Protein AF-A0A3P1UI04-F1 (afdb_monomer_lite)

Foldseek 3Di:
DPPDLVVVPVLLVQLLVQLVVQLVVLVVVVVVVDFDWDDDDPPDDPPDTDTDPCVVVSNVVSNVRSNVRSVVSSVVVSVVVVVD

Secondary structure (DSSP, 8-state):
----GGG-HHHHHHHHHHHHHHHHHHHHHHHHH-PPBPPPPTT----SPPBP--HHHHHHHHHHHHHHHHHHHHHHHHHHHTT-

Sequence (84 aa):
MNSSIFANKRAIVMGVIAGIAFFAAAQGFFVLRGPQYAESQDGSVMVRPIVKDDSTRNMTMSVIVALVGGLYVARALHKRSNKA

pLDDT: mean 85.78, std 10.54, range [46.22, 97.0]

Structure (mmCIF, N/CA/C/O backbone):
data_AF-A0A3P1UI04-F1
#
_entry.id   AF-A0A3P1UI04-F1
#
loop_
_atom_site.group_PDB
_atom_site.id
_atom_site.type_symbol
_atom_site.label_atom_id
_atom_site.label_alt_id
_atom_site.label_comp_id
_atom_site.label_asym_id
_atom_site.label_entity_id
_atom_site.label_seq_id
_atom_site.pdbx_PDB_ins_code
_atom_site.Cartn_x
_atom_site.Cartn_y
_atom_site.Cartn_z
_atom_site.occupancy
_atom_site.B_iso_or_equiv
_atom_site.auth_seq_id
_atom_site.auth_comp_id
_atom_site.auth_asym_id
_atom_site.auth_atom_id
_atom_site.pdbx_PDB_model_num
ATOM 1 N N . MET A 1 1 ? -28.804 2.208 19.183 1.00 46.22 1 MET A N 1
ATOM 2 C CA . MET A 1 1 ? -27.856 3.272 18.775 1.00 46.22 1 MET A CA 1
ATOM 3 C C . MET A 1 1 ? -26.977 2.727 17.662 1.00 46.22 1 MET A C 1
ATOM 5 O O . MET A 1 1 ? -26.302 1.734 17.893 1.00 46.22 1 MET A O 1
ATOM 9 N N . ASN A 1 2 ? -27.008 3.319 16.463 1.00 50.78 2 ASN A N 1
ATOM 10 C CA . ASN A 1 2 ? -26.093 2.945 15.379 1.00 50.78 2 ASN A CA 1
ATOM 11 C C . ASN A 1 2 ? -24.669 3.349 15.777 1.00 50.78 2 ASN A C 1
ATOM 13 O O . ASN A 1 2 ? -24.303 4.521 15.681 1.00 50.78 2 ASN A O 1
ATOM 17 N N . SER A 1 3 ? -23.867 2.398 16.256 1.00 66.38 3 SER A N 1
ATOM 18 C CA . SER A 1 3 ? -22.444 2.612 16.503 1.00 66.38 3 SER A CA 1
ATOM 19 C C . SER A 1 3 ? -21.724 2.695 15.157 1.00 66.38 3 SER A C 1
ATOM 21 O O . SER A 1 3 ? -21.307 1.706 14.564 1.00 66.38 3 SER A O 1
ATOM 23 N N . SER A 1 4 ? -21.632 3.911 14.622 1.00 77.25 4 SER A N 1
ATOM 24 C CA . SER A 1 4 ? -20.831 4.179 13.432 1.00 77.25 4 SER A CA 1
ATOM 25 C C . SER A 1 4 ? -19.350 3.934 13.737 1.00 77.25 4 SER A C 1
ATOM 27 O O . SER A 1 4 ? -18.843 4.365 14.775 1.00 77.25 4 SER A O 1
ATOM 29 N N . ILE A 1 5 ? -18.624 3.305 12.807 1.00 73.56 5 ILE A N 1
ATOM 30 C CA . ILE A 1 5 ? -17.156 3.169 12.885 1.00 73.56 5 ILE A CA 1
ATOM 31 C C . ILE A 1 5 ? -16.509 4.557 12.971 1.00 73.56 5 ILE A C 1
ATOM 33 O O . ILE A 1 5 ? -15.527 4.733 13.687 1.00 73.56 5 ILE A O 1
ATOM 37 N N . PHE A 1 6 ? -17.123 5.557 12.328 1.00 76.62 6 PHE A N 1
ATOM 38 C CA . PHE A 1 6 ? -16.663 6.942 12.344 1.00 76.62 6 PHE A CA 1
ATOM 39 C C . PHE A 1 6 ? -16.811 7.635 13.710 1.00 76.62 6 PHE A C 1
ATOM 41 O O . PHE A 1 6 ? -16.164 8.647 13.960 1.00 76.62 6 PHE A O 1
ATOM 48 N N . ALA A 1 7 ? -17.620 7.085 14.621 1.00 79.69 7 ALA A N 1
ATOM 49 C CA . ALA A 1 7 ? -17.732 7.584 15.993 1.00 79.69 7 ALA A CA 1
ATOM 50 C C . ALA A 1 7 ? -16.654 6.992 16.923 1.00 79.69 7 ALA A C 1
ATOM 52 O O . ALA A 1 7 ? -16.346 7.562 17.971 1.00 79.69 7 ALA A O 1
ATOM 53 N N . ASN A 1 8 ? -16.038 5.864 16.546 1.00 83.94 8 ASN A N 1
ATOM 54 C CA . ASN A 1 8 ? -14.987 5.224 17.332 1.00 83.94 8 ASN A CA 1
ATOM 55 C C . ASN A 1 8 ? -13.606 5.751 16.908 1.00 83.94 8 ASN A C 1
ATOM 57 O O . ASN A 1 8 ? -12.933 5.177 16.048 1.00 83.94 8 ASN A O 1
ATOM 61 N N . LYS A 1 9 ? -13.170 6.839 17.559 1.00 86.31 9 LYS A N 1
ATOM 62 C CA . LYS A 1 9 ? -11.886 7.512 17.283 1.00 86.31 9 LYS A CA 1
ATOM 63 C C . LYS A 1 9 ? -10.690 6.554 17.311 1.00 86.31 9 LYS A C 1
ATOM 65 O O . LYS A 1 9 ? -9.829 6.641 16.443 1.00 86.31 9 LYS A O 1
ATOM 70 N N . ARG A 1 10 ? -10.647 5.610 18.262 1.00 88.12 10 ARG A N 1
ATOM 71 C CA . ARG A 1 10 ? -9.550 4.628 18.366 1.00 88.12 10 ARG A CA 1
ATOM 72 C C . ARG A 1 10 ? -9.500 3.709 17.147 1.00 88.12 10 ARG A C 1
ATOM 74 O O . ARG A 1 10 ? -8.424 3.486 16.603 1.00 88.12 10 ARG A O 1
ATOM 81 N N . ALA A 1 11 ? -10.652 3.209 16.702 1.00 88.06 11 ALA A N 1
ATOM 82 C CA . ALA A 1 11 ? -10.728 2.343 15.529 1.00 88.06 11 ALA A CA 1
ATOM 83 C C . ALA A 1 11 ? -10.272 3.066 14.250 1.00 88.06 11 ALA A C 1
ATOM 85 O O . ALA A 1 11 ? -9.512 2.492 13.474 1.00 88.06 11 ALA A O 1
ATOM 86 N N . ILE A 1 12 ? -10.675 4.329 14.057 1.00 91.94 12 ILE A N 1
ATOM 87 C CA . ILE A 1 12 ? -10.230 5.132 12.907 1.00 91.94 12 ILE A CA 1
ATOM 88 C C . ILE A 1 12 ? -8.728 5.389 12.960 1.00 91.94 12 ILE A C 1
ATOM 90 O O . ILE A 1 12 ? -8.055 5.152 11.965 1.00 91.94 12 ILE A O 1
ATOM 94 N N . VAL A 1 13 ? -8.193 5.844 14.098 1.00 93.62 13 VAL A N 1
ATOM 95 C CA . VAL A 1 13 ? -6.757 6.147 14.231 1.00 93.62 13 VAL A CA 1
ATOM 96 C C . VAL A 1 13 ? -5.916 4.915 13.905 1.00 93.62 13 VAL A C 1
ATOM 98 O O . VAL A 1 13 ? -4.990 4.996 13.102 1.00 93.62 13 VAL A O 1
ATOM 101 N N . MET A 1 14 ? -6.286 3.753 14.445 1.00 92.06 14 MET A N 1
ATOM 102 C CA . MET A 1 14 ? -5.598 2.500 14.131 1.00 92.06 14 MET A CA 1
ATOM 103 C C . MET A 1 14 ? -5.763 2.088 12.664 1.00 92.06 14 MET A C 1
ATOM 105 O O . MET A 1 14 ? -4.825 1.558 12.074 1.00 92.06 14 MET A O 1
ATOM 109 N N . GLY A 1 15 ? -6.920 2.360 12.056 1.00 92.81 15 GLY A N 1
ATOM 110 C CA . GLY A 1 15 ? -7.129 2.171 10.623 1.00 92.81 15 GLY A CA 1
ATOM 111 C C . GLY A 1 15 ? -6.234 3.058 9.762 1.00 92.81 15 GLY A C 1
ATOM 112 O O . GLY A 1 15 ? -5.657 2.575 8.796 1.00 92.81 15 GLY A O 1
ATOM 113 N N . VAL A 1 16 ? -6.061 4.330 10.126 1.00 94.56 16 VAL A N 1
ATOM 114 C CA . VAL A 1 16 ? -5.160 5.257 9.421 1.00 94.56 16 VAL A CA 1
ATOM 115 C C . VAL A 1 16 ? -3.710 4.795 9.543 1.00 94.56 16 VAL A C 1
ATOM 117 O O . VAL A 1 16 ? -3.020 4.713 8.531 1.00 94.56 16 VAL A O 1
ATOM 120 N N . ILE A 1 17 ? -3.262 4.426 10.748 1.00 96.56 17 ILE A N 1
ATOM 121 C CA . ILE A 1 17 ? -1.907 3.895 10.972 1.00 96.56 17 ILE A CA 1
ATOM 122 C C . ILE A 1 17 ? -1.674 2.642 10.121 1.00 96.56 17 ILE A C 1
ATOM 124 O O . ILE A 1 17 ? -0.662 2.540 9.430 1.00 96.56 17 ILE A O 1
ATOM 128 N N . ALA A 1 18 ? -2.632 1.711 10.120 1.00 95.25 18 ALA A N 1
ATOM 129 C CA . ALA A 1 18 ? -2.557 0.524 9.279 1.00 95.25 18 ALA A CA 1
ATOM 130 C C . ALA A 1 18 ? -2.532 0.882 7.786 1.00 95.25 18 ALA A C 1
ATOM 132 O O . ALA A 1 18 ? -1.735 0.321 7.041 1.00 95.25 18 ALA A O 1
ATOM 133 N N . GLY A 1 19 ? -3.349 1.843 7.349 1.00 96.19 19 GLY A N 1
ATOM 134 C CA . GLY A 1 19 ? -3.358 2.332 5.972 1.00 96.19 19 GLY A CA 1
ATOM 135 C C . GLY A 1 19 ? -2.001 2.888 5.537 1.00 96.19 19 GLY A C 1
ATOM 136 O O . GLY A 1 19 ? -1.515 2.525 4.470 1.00 96.19 19 GLY A O 1
ATOM 137 N N . ILE A 1 20 ? -1.344 3.689 6.381 1.00 96.81 20 ILE A N 1
ATOM 138 C CA . ILE A 1 20 ? 0.016 4.195 6.124 1.00 96.81 20 ILE A CA 1
ATOM 139 C C . ILE A 1 20 ? 1.017 3.035 6.016 1.00 96.81 20 ILE A C 1
ATOM 141 O O . ILE A 1 20 ? 1.845 3.025 5.106 1.00 96.81 20 ILE A O 1
ATOM 145 N N . ALA A 1 21 ? 0.924 2.033 6.894 1.00 97.00 21 ALA A N 1
ATOM 146 C CA . ALA A 1 21 ? 1.789 0.856 6.829 1.00 97.00 21 ALA A CA 1
ATOM 147 C C . ALA A 1 21 ? 1.582 0.057 5.529 1.00 97.00 21 ALA A C 1
ATOM 149 O O . ALA A 1 21 ? 2.553 -0.324 4.877 1.00 97.00 21 ALA A O 1
ATOM 150 N N . PHE A 1 22 ? 0.330 -0.142 5.107 1.00 96.56 22 PHE A N 1
ATOM 151 C CA . PHE A 1 22 ? 0.002 -0.792 3.837 1.00 96.56 22 PHE A CA 1
ATOM 152 C C . PHE A 1 22 ? 0.486 0.012 2.628 1.00 96.56 22 PHE A C 1
ATOM 154 O O . PHE A 1 22 ? 1.014 -0.575 1.685 1.00 96.56 22 PHE A O 1
ATOM 161 N N . PHE A 1 23 ? 0.361 1.342 2.665 1.00 96.62 23 PHE A N 1
ATOM 162 C CA . PHE A 1 23 ? 0.912 2.221 1.635 1.00 96.62 23 PHE A CA 1
ATOM 163 C C . PHE A 1 23 ? 2.427 2.044 1.512 1.00 96.62 23 PHE A C 1
ATOM 165 O O . PHE A 1 23 ? 2.936 1.811 0.417 1.00 96.62 23 PHE A O 1
ATOM 172 N N . ALA A 1 24 ? 3.142 2.120 2.637 1.00 95.75 24 ALA A N 1
ATOM 173 C CA . ALA A 1 24 ? 4.592 1.983 2.672 1.00 95.75 24 ALA A CA 1
ATOM 174 C C . ALA A 1 24 ? 5.046 0.600 2.183 1.00 95.75 24 ALA A C 1
ATOM 176 O O . ALA A 1 24 ? 5.994 0.507 1.408 1.00 95.75 24 ALA A O 1
ATOM 177 N N . ALA A 1 25 ? 4.339 -0.466 2.570 1.00 95.75 25 ALA A N 1
ATOM 178 C CA . ALA A 1 25 ? 4.614 -1.818 2.094 1.00 95.75 25 ALA A CA 1
ATOM 179 C C . ALA A 1 25 ? 4.390 -1.959 0.577 1.00 95.75 25 ALA A C 1
ATOM 181 O O . ALA A 1 25 ? 5.224 -2.544 -0.112 1.00 95.75 25 ALA A O 1
ATOM 182 N N . ALA A 1 26 ? 3.303 -1.394 0.042 1.00 93.94 26 ALA A N 1
ATOM 183 C CA . ALA A 1 26 ? 3.022 -1.416 -1.394 1.00 93.94 26 ALA A CA 1
ATOM 184 C C . ALA A 1 26 ? 4.070 -0.625 -2.196 1.00 93.94 26 ALA A C 1
ATOM 186 O O . ALA A 1 26 ? 4.587 -1.124 -3.194 1.00 93.94 26 ALA A O 1
ATOM 187 N N . GLN A 1 27 ? 4.449 0.565 -1.726 1.00 92.94 27 GLN A N 1
ATOM 188 C CA . GLN A 1 27 ? 5.531 1.348 -2.330 1.00 92.94 27 GLN A CA 1
ATOM 189 C C . GLN A 1 27 ? 6.866 0.602 -2.273 1.00 92.94 27 GLN A C 1
ATOM 191 O O . GLN A 1 27 ? 7.553 0.498 -3.285 1.00 92.94 27 GLN A O 1
ATOM 196 N N . GLY A 1 28 ? 7.198 0.010 -1.122 1.00 92.88 28 GLY A N 1
ATOM 197 C CA . GLY A 1 28 ? 8.389 -0.821 -0.962 1.00 92.88 28 GLY A CA 1
ATOM 198 C C . GLY A 1 28 ? 8.419 -1.983 -1.953 1.00 92.88 28 GLY A C 1
ATOM 199 O O . GLY A 1 28 ? 9.443 -2.217 -2.586 1.00 92.88 28 GLY A O 1
ATOM 200 N N . PHE A 1 29 ? 7.286 -2.657 -2.167 1.00 93.19 29 PHE A N 1
ATOM 201 C CA . PHE A 1 29 ? 7.173 -3.704 -3.181 1.00 93.19 29 PHE A CA 1
ATOM 202 C C . PHE A 1 29 ? 7.465 -3.182 -4.594 1.00 93.19 29 PHE A C 1
ATOM 204 O O . PHE A 1 29 ? 8.239 -3.804 -5.319 1.00 93.19 29 PHE A O 1
ATOM 211 N N . PHE A 1 30 ? 6.898 -2.038 -4.991 1.00 91.00 30 PHE A N 1
ATOM 212 C CA . PHE A 1 30 ? 7.141 -1.468 -6.322 1.00 91.00 30 PHE A CA 1
ATOM 213 C C . PHE A 1 30 ? 8.586 -1.001 -6.517 1.00 91.00 30 PHE A C 1
ATOM 215 O O . PHE A 1 30 ? 9.136 -1.188 -7.600 1.00 91.00 30 PHE A O 1
ATOM 222 N N . VAL A 1 31 ? 9.217 -0.456 -5.476 1.00 89.00 31 VAL A N 1
ATOM 223 C CA . VAL A 1 31 ? 10.638 -0.082 -5.507 1.00 89.00 31 VAL A CA 1
ATOM 224 C C . VAL A 1 31 ? 11.524 -1.325 -5.636 1.00 89.00 31 VAL A C 1
ATOM 226 O O . VAL A 1 31 ? 12.421 -1.350 -6.475 1.00 89.00 31 VAL A O 1
ATOM 229 N N . LEU A 1 32 ? 11.256 -2.376 -4.854 1.00 91.25 32 LEU A N 1
ATOM 230 C CA . LEU A 1 32 ? 12.045 -3.615 -4.861 1.00 91.25 32 LEU A CA 1
ATOM 231 C C . LEU A 1 32 ? 11.849 -4.455 -6.128 1.00 91.25 32 LEU A C 1
ATOM 233 O O . LEU A 1 32 ? 12.778 -5.134 -6.557 1.00 91.25 32 LEU A O 1
ATOM 237 N N . ARG A 1 33 ? 10.661 -4.406 -6.743 1.00 88.62 33 ARG A N 1
ATOM 238 C CA . ARG A 1 33 ? 10.377 -5.080 -8.021 1.00 88.62 33 ARG A CA 1
ATOM 239 C C . ARG A 1 33 ? 11.241 -4.539 -9.165 1.00 88.62 33 ARG A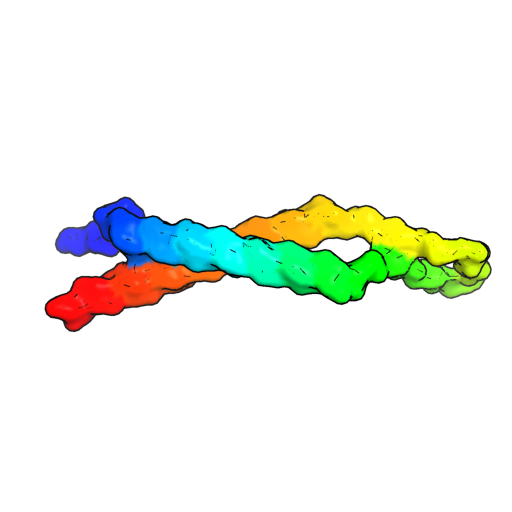 C 1
ATOM 241 O O . ARG A 1 33 ? 11.492 -5.263 -10.125 1.00 88.62 33 ARG A O 1
ATOM 248 N N . GLY A 1 34 ? 11.695 -3.293 -9.055 1.00 81.88 34 GLY A N 1
ATOM 249 C CA . GLY A 1 34 ? 12.500 -2.641 -10.074 1.00 81.88 34 GLY A CA 1
ATOM 250 C C . GLY A 1 34 ? 11.692 -2.188 -11.300 1.00 81.88 34 GLY A C 1
ATOM 251 O O . GLY A 1 34 ? 10.464 -2.322 -11.346 1.00 81.88 34 GLY A O 1
ATOM 252 N N . PRO A 1 35 ? 12.376 -1.600 -12.294 1.00 82.31 35 PRO A N 1
ATOM 253 C CA . PRO A 1 35 ? 11.743 -1.021 -13.474 1.00 82.31 35 PRO 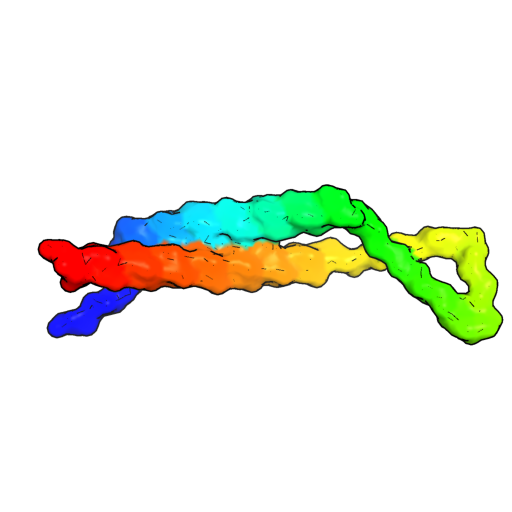A CA 1
ATOM 254 C C . PRO A 1 35 ? 11.071 -2.087 -14.348 1.00 82.31 35 PRO A C 1
ATOM 256 O O . PRO A 1 35 ? 11.619 -3.162 -14.586 1.00 82.31 35 PRO A O 1
ATOM 259 N N . GLN A 1 36 ? 9.887 -1.765 -14.873 1.00 82.75 36 GLN A N 1
ATOM 260 C CA . GLN A 1 36 ? 9.221 -2.587 -15.880 1.00 82.75 36 GLN A CA 1
ATOM 261 C C . GLN A 1 36 ? 9.631 -2.120 -17.278 1.00 82.75 36 GLN A C 1
ATOM 263 O O . GLN A 1 36 ? 9.578 -0.929 -17.576 1.00 82.75 36 GLN A O 1
ATOM 268 N N . TYR A 1 37 ? 10.012 -3.053 -18.148 1.00 83.19 37 TYR A N 1
ATOM 269 C CA . TYR A 1 37 ? 10.402 -2.748 -19.524 1.00 83.19 37 TYR A CA 1
ATOM 270 C C . TYR A 1 37 ? 9.249 -3.001 -20.503 1.00 83.19 37 TYR A C 1
ATOM 272 O O . TYR A 1 37 ? 8.356 -3.816 -20.247 1.00 83.19 37 TYR A O 1
ATOM 280 N N . ALA A 1 38 ? 9.230 -2.257 -21.609 1.00 80.00 38 ALA A N 1
ATOM 281 C CA . ALA A 1 38 ? 8.339 -2.516 -22.736 1.00 80.00 38 ALA A CA 1
ATOM 282 C C . ALA A 1 38 ? 8.684 -3.851 -23.408 1.00 80.00 38 ALA A C 1
ATOM 284 O O . ALA A 1 38 ? 9.854 -4.192 -23.546 1.00 80.00 38 ALA A O 1
ATOM 285 N N . GLU A 1 39 ? 7.659 -4.597 -23.815 1.00 81.00 39 GLU A N 1
ATOM 286 C CA . GLU A 1 39 ? 7.832 -5.815 -24.609 1.00 81.00 39 GLU A CA 1
ATOM 287 C C . GLU A 1 39 ? 8.033 -5.435 -26.080 1.00 81.00 39 GLU A C 1
ATOM 289 O O . GLU A 1 39 ? 7.497 -4.422 -26.541 1.00 81.00 39 GLU A O 1
ATOM 294 N N . SER A 1 40 ? 8.832 -6.213 -26.817 1.00 75.50 40 SER A N 1
ATOM 295 C CA . SER A 1 40 ? 8.987 -6.003 -28.259 1.00 75.50 40 SER A CA 1
ATOM 296 C C . SER A 1 40 ? 7.693 -6.380 -28.966 1.00 75.50 40 SER A C 1
ATOM 298 O O . SER A 1 40 ? 7.115 -7.421 -28.666 1.00 75.50 40 SER A O 1
ATOM 300 N N . GLN A 1 41 ? 7.268 -5.573 -29.934 1.00 78.81 41 GLN A N 1
ATOM 301 C CA . GLN A 1 41 ? 6.189 -5.966 -30.837 1.00 78.81 41 GLN A CA 1
ATOM 302 C C . GLN A 1 41 ? 6.726 -6.899 -31.923 1.00 78.81 41 GLN A C 1
ATOM 304 O O . GLN A 1 41 ? 7.854 -6.716 -32.394 1.00 78.81 41 GLN A O 1
ATOM 309 N N . ASP A 1 42 ? 5.914 -7.868 -32.341 1.00 77.44 42 ASP A N 1
ATOM 310 C CA . ASP A 1 42 ? 6.259 -8.785 -33.426 1.00 77.44 42 ASP A CA 1
ATOM 311 C C . ASP A 1 42 ? 6.609 -8.009 -34.704 1.00 77.44 42 ASP A C 1
ATOM 313 O O . ASP A 1 42 ? 5.900 -7.092 -35.118 1.00 77.44 42 ASP A O 1
ATOM 317 N N . GLY A 1 43 ? 7.748 -8.352 -35.310 1.00 81.06 43 GLY A N 1
ATOM 318 C CA . GLY A 1 43 ? 8.291 -7.642 -36.473 1.00 81.06 43 GLY A CA 1
ATOM 319 C C . GLY A 1 43 ? 9.112 -6.387 -36.149 1.00 81.06 43 GLY A C 1
ATOM 320 O O . GLY A 1 43 ? 9.652 -5.774 -37.069 1.00 81.06 43 GLY A O 1
ATOM 321 N N . SER A 1 44 ? 9.262 -6.013 -34.873 1.00 76.69 44 SER A N 1
ATOM 322 C CA . SER A 1 44 ? 10.121 -4.898 -34.450 1.00 76.69 44 SER A CA 1
ATOM 323 C C . SER A 1 44 ? 11.406 -5.383 -33.768 1.00 76.69 44 SER A C 1
ATOM 325 O O . SER A 1 44 ? 11.394 -6.310 -32.960 1.00 76.69 44 SER A O 1
ATOM 327 N N . VAL A 1 45 ? 12.535 -4.737 -34.078 1.00 74.81 45 VAL A N 1
ATOM 328 C CA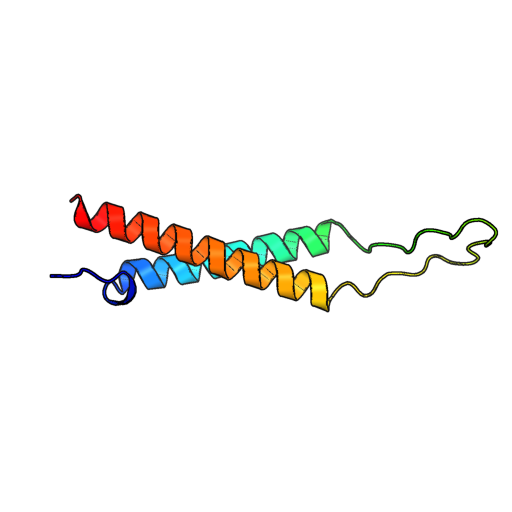 . VAL A 1 45 ? 13.802 -4.950 -33.362 1.00 74.81 45 VAL A CA 1
ATOM 329 C C . VAL A 1 45 ? 13.892 -3.929 -32.234 1.00 74.81 45 VAL A C 1
ATOM 331 O O . VAL A 1 45 ? 13.982 -2.725 -32.479 1.00 74.81 45 VAL A O 1
ATOM 334 N N . MET A 1 46 ? 13.883 -4.399 -30.986 1.00 75.44 46 MET A N 1
ATOM 335 C CA . MET A 1 46 ? 14.077 -3.527 -29.830 1.00 75.44 46 MET A CA 1
ATOM 336 C C . MET A 1 46 ? 15.560 -3.141 -29.724 1.00 75.44 46 MET A C 1
ATOM 338 O O . MET A 1 46 ? 16.387 -3.917 -29.257 1.00 75.44 46 MET A O 1
ATOM 342 N N . VAL A 1 47 ? 15.909 -1.936 -30.182 1.00 77.44 47 VAL A N 1
ATOM 343 C CA . VAL A 1 47 ? 17.309 -1.464 -30.223 1.00 77.44 47 VAL A CA 1
ATOM 344 C C . VAL A 1 47 ? 17.819 -1.057 -28.832 1.00 77.44 47 VAL A C 1
ATOM 346 O O . VAL A 1 47 ? 19.022 -1.096 -28.578 1.00 77.44 47 VAL A O 1
ATOM 349 N N . ARG A 1 48 ? 16.919 -0.653 -27.920 1.00 77.25 48 ARG A N 1
ATOM 350 C CA . ARG A 1 48 ? 17.226 -0.287 -26.525 1.00 77.25 48 ARG A CA 1
ATOM 351 C C . ARG A 1 48 ? 16.050 -0.613 -25.595 1.00 77.25 48 ARG A C 1
ATOM 353 O O . ARG A 1 48 ? 14.908 -0.447 -26.024 1.00 77.25 48 ARG A O 1
ATOM 360 N N . PRO A 1 49 ? 16.298 -0.997 -24.328 1.00 77.38 49 PRO A N 1
ATOM 361 C CA . PRO A 1 49 ? 15.233 -1.199 -23.352 1.00 77.38 49 PRO A CA 1
ATOM 362 C C . PRO A 1 49 ? 14.496 0.118 -23.079 1.00 77.38 49 PRO A C 1
ATOM 364 O O . PRO A 1 49 ? 15.114 1.103 -22.676 1.00 77.38 49 PRO A O 1
ATOM 367 N N . ILE A 1 50 ? 13.176 0.134 -23.272 1.00 81.00 50 ILE A N 1
ATOM 368 C CA . ILE A 1 50 ? 12.322 1.269 -22.898 1.00 81.00 50 ILE A CA 1
ATOM 369 C C . ILE A 1 50 ? 11.733 0.971 -21.520 1.00 81.00 50 ILE A C 1
ATOM 371 O O . ILE A 1 50 ? 11.011 -0.014 -21.357 1.00 81.00 50 ILE A O 1
ATOM 375 N N . VAL A 1 51 ? 12.050 1.804 -20.528 1.00 83.12 51 VAL A N 1
ATOM 376 C CA . VAL A 1 51 ? 11.448 1.722 -19.189 1.00 83.12 51 VAL A CA 1
ATOM 377 C C . VAL A 1 51 ? 10.044 2.321 -19.248 1.00 83.12 51 VAL A C 1
ATOM 379 O O . VAL A 1 51 ? 9.869 3.437 -19.736 1.00 83.12 51 VAL A O 1
ATOM 382 N N . LYS A 1 52 ? 9.043 1.585 -18.760 1.00 81.88 52 LYS A N 1
ATOM 383 C CA . LYS A 1 52 ? 7.672 2.084 -18.620 1.00 81.88 52 LYS A CA 1
ATOM 384 C C . LYS A 1 52 ? 7.603 3.073 -17.458 1.00 81.88 52 LYS A C 1
ATOM 386 O O . LYS A 1 52 ? 8.055 2.763 -16.355 1.00 81.88 52 LYS A O 1
ATOM 391 N N . ASP A 1 53 ? 6.997 4.235 -17.689 1.00 79.75 53 ASP A N 1
ATOM 392 C CA . ASP A 1 53 ? 6.629 5.148 -16.606 1.00 79.75 53 ASP A CA 1
ATOM 393 C C . ASP A 1 53 ? 5.324 4.676 -15.949 1.00 79.75 53 ASP A C 1
ATOM 395 O O . ASP A 1 53 ? 4.224 5.114 -16.279 1.00 79.75 53 ASP A O 1
ATOM 399 N N . ASP A 1 54 ? 5.460 3.729 -15.023 1.00 85.06 54 ASP A N 1
ATOM 400 C CA . ASP A 1 54 ? 4.352 3.207 -14.217 1.00 85.06 54 ASP A CA 1
ATOM 401 C C . ASP A 1 54 ? 4.225 3.938 -12.861 1.00 85.06 54 ASP A C 1
ATOM 403 O O . ASP A 1 54 ? 3.504 3.480 -11.970 1.00 85.06 54 ASP A O 1
ATOM 407 N N . SER A 1 55 ? 4.898 5.084 -12.676 1.00 84.62 55 SER A N 1
ATOM 408 C CA . SER A 1 55 ? 4.954 5.808 -11.392 1.00 84.62 55 SER A CA 1
ATOM 409 C C . SER A 1 55 ? 3.562 6.166 -10.863 1.00 84.62 55 SER A C 1
ATOM 411 O O . SER A 1 55 ? 3.214 5.859 -9.718 1.00 84.62 55 SER A O 1
ATOM 413 N N . THR A 1 56 ? 2.729 6.738 -11.733 1.00 88.12 56 THR A N 1
ATOM 414 C CA . THR A 1 56 ? 1.360 7.142 -11.403 1.00 88.12 56 THR A CA 1
ATOM 415 C C . THR A 1 56 ? 0.507 5.919 -11.081 1.00 88.12 56 THR A C 1
ATOM 417 O O . THR A 1 56 ? -0.177 5.896 -10.062 1.00 88.12 56 THR A O 1
ATOM 420 N N . ARG A 1 57 ? 0.606 4.853 -11.886 1.00 89.56 57 ARG A N 1
ATOM 421 C CA . ARG A 1 57 ? -0.137 3.603 -11.672 1.00 89.56 57 ARG A CA 1
ATOM 422 C C . ARG A 1 57 ? 0.212 2.954 -10.331 1.00 89.56 57 ARG A C 1
ATOM 424 O O . ARG A 1 57 ? -0.690 2.566 -9.586 1.00 89.56 57 ARG A O 1
ATOM 431 N N . ASN A 1 58 ? 1.500 2.862 -10.011 1.00 92.06 58 ASN A N 1
ATOM 432 C CA . ASN A 1 58 ? 1.994 2.280 -8.762 1.00 92.06 58 ASN A CA 1
ATOM 433 C C . ASN A 1 58 ? 1.565 3.117 -7.552 1.00 92.06 58 ASN A C 1
ATOM 435 O O . ASN A 1 58 ? 1.156 2.569 -6.522 1.00 92.06 58 ASN A O 1
ATOM 439 N N . MET A 1 59 ? 1.585 4.447 -7.685 1.00 93.12 59 MET A N 1
ATOM 440 C CA . MET A 1 59 ? 1.080 5.353 -6.658 1.00 93.12 59 MET A CA 1
ATOM 441 C C . MET A 1 59 ? -0.420 5.162 -6.433 1.00 93.12 59 MET A C 1
ATOM 443 O O . MET A 1 59 ? -0.836 4.944 -5.294 1.00 93.12 59 MET A O 1
ATOM 447 N N . THR A 1 60 ? -1.224 5.153 -7.498 1.00 94.62 60 THR A N 1
ATOM 448 C CA . THR A 1 60 ? -2.673 4.930 -7.405 1.00 94.62 60 THR A CA 1
ATOM 449 C C . THR A 1 60 ? -2.992 3.584 -6.755 1.00 94.62 60 THR A C 1
ATOM 451 O O . THR A 1 60 ? -3.805 3.532 -5.832 1.00 94.62 60 THR A O 1
ATOM 454 N N . MET A 1 61 ? -2.324 2.500 -7.167 1.00 93.81 61 MET A N 1
ATOM 455 C CA . MET A 1 61 ? -2.521 1.186 -6.545 1.00 93.81 61 MET A CA 1
ATOM 456 C C . MET A 1 61 ? -2.152 1.185 -5.061 1.00 93.81 61 MET A C 1
ATOM 458 O O . MET A 1 61 ? -2.912 0.661 -4.248 1.00 93.81 61 MET A O 1
ATOM 462 N N . SER A 1 62 ? -1.035 1.813 -4.690 1.00 94.94 62 SER A N 1
ATOM 463 C CA . SER A 1 62 ? -0.615 1.901 -3.286 1.00 94.94 62 SER A CA 1
ATOM 464 C C . SER A 1 62 ? -1.639 2.645 -2.429 1.00 94.94 62 SER A C 1
ATOM 466 O O . SER A 1 62 ? -1.935 2.213 -1.316 1.00 94.94 62 SER A O 1
ATOM 468 N N . VAL A 1 63 ? -2.230 3.728 -2.950 1.00 96.25 63 VAL A N 1
ATOM 469 C CA . VAL A 1 63 ? -3.301 4.471 -2.261 1.00 96.25 63 VAL A CA 1
ATOM 470 C C . VAL A 1 63 ? -4.547 3.604 -2.078 1.00 96.25 63 VAL A C 1
ATOM 472 O O . VAL A 1 63 ? -5.113 3.575 -0.987 1.00 96.25 63 VAL A O 1
ATOM 475 N N . ILE A 1 64 ? -4.964 2.857 -3.103 1.00 96.44 64 ILE A N 1
ATOM 476 C CA . ILE A 1 64 ? -6.126 1.959 -3.001 1.00 96.44 64 ILE A CA 1
ATOM 477 C C . ILE A 1 64 ? -5.889 0.896 -1.922 1.00 96.44 64 ILE A C 1
ATOM 479 O O . ILE A 1 64 ? -6.740 0.699 -1.053 1.00 96.44 64 ILE A O 1
ATOM 483 N N . VAL A 1 65 ? -4.721 0.248 -1.939 1.00 9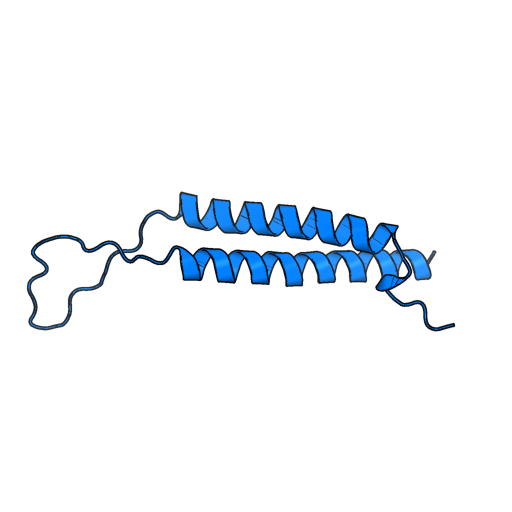5.94 65 VAL A N 1
ATOM 484 C CA . VAL A 1 65 ? -4.345 -0.767 -0.943 1.00 95.94 65 VAL A CA 1
ATOM 485 C C . VAL A 1 65 ? -4.345 -0.173 0.469 1.00 95.94 65 VAL A C 1
ATOM 487 O O . VAL A 1 65 ? -4.890 -0.783 1.390 1.00 95.94 65 VAL A O 1
ATOM 490 N N . ALA A 1 66 ? -3.821 1.041 0.633 1.00 96.56 66 ALA A N 1
ATOM 491 C CA . ALA A 1 66 ? -3.818 1.761 1.902 1.00 96.56 66 ALA A CA 1
ATOM 492 C C . ALA A 1 66 ? -5.230 2.035 2.438 1.00 96.56 66 ALA A C 1
ATOM 494 O O . ALA A 1 66 ? -5.521 1.749 3.601 1.00 96.56 66 ALA A O 1
ATOM 495 N N . LEU A 1 67 ? -6.121 2.557 1.591 1.00 95.81 67 LEU A N 1
ATOM 496 C CA . LEU A 1 67 ? -7.492 2.899 1.976 1.00 95.81 67 LEU A CA 1
ATOM 497 C C . LEU A 1 67 ? -8.305 1.653 2.334 1.00 95.81 67 LEU A C 1
ATOM 499 O O . LEU A 1 67 ? -8.960 1.617 3.380 1.00 95.81 67 LEU A O 1
ATOM 503 N N . VAL A 1 68 ? -8.239 0.616 1.497 1.00 96.06 68 VAL A N 1
ATOM 504 C CA . VAL A 1 68 ? -8.969 -0.638 1.722 1.00 96.06 68 VAL A CA 1
ATOM 505 C C . VAL A 1 68 ? -8.431 -1.355 2.961 1.00 96.06 68 VAL A C 1
ATOM 507 O O . VAL A 1 68 ? -9.213 -1.744 3.833 1.00 96.06 68 VAL A O 1
ATOM 510 N N . GLY A 1 69 ? -7.108 -1.484 3.081 1.00 94.50 69 GLY A N 1
ATOM 511 C CA . GLY A 1 69 ? -6.465 -2.131 4.224 1.00 94.50 69 GLY A CA 1
ATOM 512 C C . GLY A 1 69 ? -6.733 -1.395 5.538 1.00 94.50 69 GLY A C 1
ATOM 513 O O . GLY A 1 69 ? -7.125 -2.014 6.531 1.00 94.50 69 GLY A O 1
ATOM 514 N N . GLY A 1 70 ? -6.609 -0.066 5.540 1.00 94.19 70 GLY A N 1
ATOM 515 C CA . GLY A 1 70 ? -6.881 0.760 6.714 1.00 94.19 70 GLY A CA 1
ATOM 516 C C . GLY A 1 70 ? -8.338 0.686 7.173 1.00 94.19 70 GLY A C 1
ATOM 517 O O . GLY A 1 70 ? -8.615 0.499 8.363 1.00 94.19 70 GLY A O 1
ATOM 518 N N . LEU A 1 71 ? -9.287 0.739 6.232 1.00 93.38 71 LEU A N 1
ATOM 519 C CA . LEU A 1 71 ? -10.711 0.586 6.537 1.00 93.38 71 LEU A CA 1
ATOM 520 C C . LEU A 1 71 ? -11.031 -0.808 7.093 1.00 93.38 71 LEU A C 1
ATOM 522 O O . LEU A 1 71 ? -11.826 -0.934 8.030 1.00 93.38 71 LEU A O 1
ATOM 526 N N . TYR A 1 72 ? -10.407 -1.852 6.545 1.00 94.06 72 TYR A N 1
ATOM 527 C CA . TYR A 1 72 ? -10.589 -3.220 7.021 1.00 94.06 72 TYR A CA 1
ATOM 528 C C . TYR A 1 72 ? -10.142 -3.372 8.482 1.00 94.06 72 TYR A C 1
ATOM 530 O O . TYR A 1 72 ? -10.896 -3.894 9.310 1.00 94.06 72 TYR A O 1
ATOM 538 N N . VAL A 1 73 ? -8.966 -2.837 8.828 1.00 92.88 73 VAL A N 1
ATOM 539 C CA . VAL A 1 73 ? -8.448 -2.848 10.206 1.00 92.88 73 VAL A CA 1
ATOM 540 C C . VAL A 1 73 ? -9.340 -2.035 11.147 1.00 92.88 73 VAL A C 1
ATOM 542 O O . VAL A 1 73 ? -9.710 -2.532 12.216 1.00 92.88 73 VAL A O 1
ATOM 545 N N . ALA A 1 74 ? -9.768 -0.835 10.740 1.00 91.38 74 ALA A N 1
ATOM 546 C CA . ALA A 1 74 ? -10.700 -0.025 11.528 1.00 91.38 74 ALA A CA 1
ATOM 547 C C . ALA A 1 74 ? -12.001 -0.787 11.824 1.00 91.38 74 ALA A C 1
ATOM 549 O O . ALA A 1 74 ? -12.480 -0.818 12.962 1.00 91.38 74 ALA A O 1
ATOM 550 N N . ARG A 1 75 ? -12.560 -1.460 10.812 1.00 89.81 75 ARG A N 1
ATOM 551 C CA . ARG A 1 75 ? -13.789 -2.247 10.954 1.00 89.81 75 ARG A CA 1
ATOM 552 C C . ARG A 1 75 ? -13.601 -3.448 11.8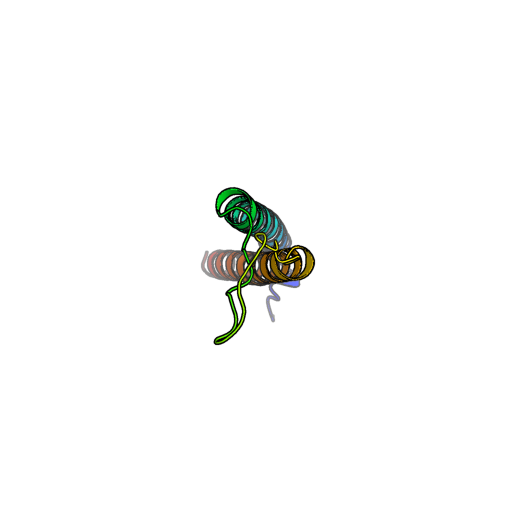79 1.00 89.81 75 ARG A C 1
ATOM 554 O O . ARG A 1 75 ? -14.495 -3.736 12.678 1.00 89.81 75 ARG A O 1
ATOM 561 N N . ALA A 1 76 ? -12.466 -4.136 11.793 1.00 89.38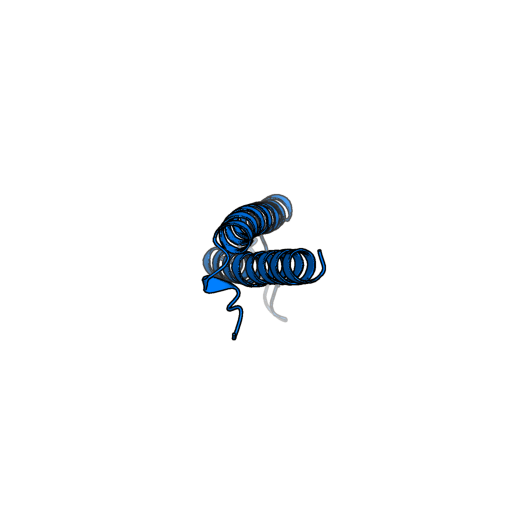 76 ALA A N 1
ATOM 562 C CA . ALA A 1 76 ? -12.150 -5.266 12.663 1.00 89.38 76 ALA A CA 1
ATOM 563 C C . ALA A 1 76 ? -12.049 -4.838 14.138 1.00 89.38 76 ALA A C 1
ATOM 565 O O . ALA A 1 76 ? -12.659 -5.464 15.009 1.00 89.38 76 ALA A O 1
ATOM 566 N N . LEU A 1 77 ? -11.355 -3.731 14.414 1.00 87.75 77 LEU A N 1
ATOM 567 C CA . LEU A 1 77 ? -11.204 -3.193 15.769 1.00 87.75 77 LEU A CA 1
ATOM 568 C C . LEU A 1 77 ? -12.525 -2.682 16.345 1.00 87.75 77 LEU A C 1
ATOM 570 O O . LEU A 1 77 ? -12.838 -2.963 17.502 1.00 87.75 77 LEU A O 1
ATOM 574 N N . HIS A 1 78 ? -13.336 -2.001 15.534 1.00 87.81 78 HIS A N 1
ATOM 575 C CA . HIS A 1 78 ? -14.661 -1.552 15.956 1.00 87.81 78 HIS A CA 1
ATOM 576 C C . HIS A 1 78 ? -15.568 -2.733 16.340 1.00 87.81 78 HIS A C 1
ATOM 578 O O . HIS A 1 78 ? -16.197 -2.711 17.397 1.00 87.81 78 HIS A O 1
ATOM 584 N N . LYS A 1 79 ? -15.587 -3.807 15.533 1.00 85.12 79 LYS A N 1
ATOM 585 C CA . LYS A 1 79 ? -16.343 -5.030 15.860 1.00 85.12 79 LYS A CA 1
ATOM 586 C C . LYS A 1 79 ? -15.868 -5.683 17.157 1.00 85.12 79 LYS A C 1
ATOM 588 O O . LYS A 1 79 ? -16.699 -6.172 17.915 1.00 85.12 79 LYS A O 1
ATOM 593 N N . ARG A 1 80 ? -14.555 -5.710 17.408 1.00 79.69 80 ARG A N 1
ATOM 594 C CA . ARG A 1 80 ? -13.990 -6.284 18.638 1.00 79.69 80 ARG A CA 1
ATOM 595 C C . ARG A 1 80 ? -14.371 -5.462 19.870 1.00 79.69 80 ARG A C 1
ATOM 597 O O . ARG A 1 80 ? -14.709 -6.046 20.888 1.00 79.69 80 ARG A O 1
ATOM 604 N N . SER A 1 81 ? -14.383 -4.134 19.748 1.00 74.44 81 SER A N 1
ATOM 605 C CA . SER A 1 81 ? -14.782 -3.223 20.826 1.00 74.44 81 SER A CA 1
ATOM 606 C C . SER A 1 81 ? -16.260 -3.326 21.208 1.00 74.44 81 SER A C 1
ATOM 608 O O . SER A 1 81 ? -16.575 -3.034 22.348 1.00 74.44 81 SER A O 1
ATOM 610 N N . ASN A 1 82 ? -17.153 -3.703 20.285 1.00 71.69 82 ASN A N 1
ATOM 611 C CA . ASN A 1 82 ? -18.583 -3.881 20.585 1.00 71.69 82 ASN A CA 1
ATOM 612 C C . ASN A 1 82 ? -18.916 -5.278 21.148 1.00 71.69 82 ASN A C 1
ATOM 614 O O . ASN A 1 82 ? -20.062 -5.523 21.508 1.00 71.69 82 ASN A O 1
ATOM 618 N N . LYS A 1 83 ? -17.961 -6.219 21.138 1.00 63.72 83 LYS A N 1
ATOM 619 C CA . LYS A 1 83 ? -18.127 -7.575 21.694 1.00 63.72 83 LYS A CA 1
ATOM 620 C C . LYS A 1 83 ? -17.615 -7.708 23.134 1.00 63.72 83 LYS A C 1
ATOM 622 O O . LYS A 1 83 ? -17.887 -8.735 23.746 1.00 63.72 83 LYS A O 1
ATOM 627 N N . ALA A 1 84 ? -16.832 -6.740 23.604 1.00 53.12 84 ALA A N 1
ATOM 628 C CA . ALA A 1 84 ? -16.328 -6.649 24.972 1.00 53.12 84 ALA A CA 1
ATOM 629 C C . ALA A 1 84 ? -17.239 -5.724 25.782 1.00 53.12 84 ALA A C 1
ATOM 631 O O . ALA A 1 84 ? -17.407 -6.002 26.985 1.00 53.12 84 ALA A O 1
#

Radius of gyration: 19.82 Å; chains: 1; bounding box: 45×16×61 Å